Protein AF-A0AAD9F0G4-F1 (afdb_monomer_lite)

Structure (mmCIF, N/CA/C/O backbone):
data_AF-A0AAD9F0G4-F1
#
_entry.id   AF-A0AAD9F0G4-F1
#
loop_
_atom_site.group_PDB
_atom_site.id
_atom_site.type_symbol
_atom_site.label_atom_id
_atom_site.label_alt_id
_atom_site.label_comp_id
_atom_site.label_asym_id
_atom_site.label_entity_id
_atom_site.label_seq_id
_atom_site.pdbx_PDB_ins_code
_atom_site.Cartn_x
_atom_site.Cartn_y
_atom_site.Cartn_z
_atom_site.occupancy
_atom_site.B_iso_or_equiv
_atom_site.auth_seq_id
_atom_site.auth_comp_id
_atom_site.auth_asym_id
_atom_site.auth_atom_id
_atom_site.pdbx_PDB_model_num
ATOM 1 N N . MET A 1 1 ? -7.304 -10.212 32.454 1.00 32.59 1 MET A N 1
ATOM 2 C CA . MET A 1 1 ? -7.178 -8.747 32.302 1.00 32.59 1 MET A CA 1
ATOM 3 C C . MET A 1 1 ? -7.107 -8.435 30.816 1.00 32.59 1 MET A C 1
ATOM 5 O O . MET A 1 1 ? -6.075 -8.667 30.205 1.00 32.59 1 MET A O 1
ATOM 9 N N . THR A 1 2 ? -8.202 -8.007 30.192 1.00 42.00 2 THR A N 1
ATOM 10 C CA . THR A 1 2 ? -8.182 -7.584 28.785 1.00 42.00 2 THR A CA 1
ATOM 11 C C . THR A 1 2 ? -7.575 -6.187 28.722 1.00 42.00 2 THR A C 1
ATOM 13 O O . THR A 1 2 ? -8.253 -5.211 29.045 1.00 42.00 2 THR A O 1
ATOM 16 N N . GLN A 1 3 ? -6.291 -6.078 28.362 1.00 43.78 3 GLN A N 1
ATOM 17 C CA . GLN A 1 3 ? -5.730 -4.790 27.961 1.00 43.78 3 GLN A CA 1
ATOM 18 C C . GLN A 1 3 ? -6.583 -4.274 26.800 1.00 43.78 3 GLN A C 1
ATOM 20 O O . GLN A 1 3 ? -6.558 -4.828 25.703 1.00 43.78 3 GLN A O 1
ATOM 25 N N . ARG A 1 4 ? -7.365 -3.218 27.044 1.00 47.25 4 ARG A N 1
ATOM 26 C CA . ARG A 1 4 ? -7.870 -2.370 25.967 1.00 47.25 4 ARG A CA 1
ATOM 27 C C . ARG A 1 4 ? -6.634 -1.772 25.313 1.00 47.25 4 ARG A C 1
ATOM 29 O O . ARG A 1 4 ? -6.082 -0.803 25.829 1.00 47.25 4 ARG A O 1
ATOM 36 N N . SER A 1 5 ? -6.170 -2.407 24.239 1.00 57.50 5 SER A N 1
ATOM 37 C CA . SER A 1 5 ? -5.160 -1.840 23.354 1.00 57.50 5 SER A CA 1
ATOM 38 C C . SER A 1 5 ? -5.590 -0.407 23.064 1.00 57.50 5 SER A C 1
ATOM 40 O O . SER A 1 5 ? -6.706 -0.179 22.586 1.00 57.50 5 SER A O 1
ATOM 42 N N . ARG A 1 6 ? -4.775 0.570 23.475 1.00 64.31 6 ARG A N 1
ATOM 43 C CA . ARG A 1 6 ? -5.036 1.974 23.154 1.00 64.31 6 ARG A CA 1
ATOM 44 C C . ARG A 1 6 ? -5.172 2.043 21.636 1.00 64.31 6 ARG A C 1
ATOM 46 O O . ARG A 1 6 ? -4.273 1.587 20.933 1.00 64.31 6 ARG A O 1
ATOM 53 N N . ARG A 1 7 ? -6.301 2.562 21.136 1.00 73.00 7 ARG A N 1
ATOM 54 C CA . ARG A 1 7 ? -6.460 2.825 19.700 1.00 73.00 7 ARG A CA 1
ATOM 55 C C . ARG A 1 7 ? -5.269 3.677 19.268 1.00 73.00 7 ARG A C 1
ATOM 57 O O . ARG A 1 7 ? -5.090 4.771 19.800 1.00 73.00 7 ARG A O 1
ATOM 64 N N . LYS A 1 8 ? -4.443 3.141 18.370 1.00 83.06 8 LYS A N 1
ATOM 65 C CA . LYS A 1 8 ? -3.352 3.893 17.753 1.00 83.06 8 LYS A CA 1
ATOM 66 C C . LYS A 1 8 ? -3.960 5.057 16.978 1.00 83.06 8 LYS A C 1
ATOM 68 O O . LYS A 1 8 ? -5.055 4.921 16.428 1.00 83.06 8 LYS A O 1
ATOM 73 N N . THR A 1 9 ? -3.277 6.195 16.975 1.00 89.69 9 THR A N 1
ATOM 74 C CA . THR A 1 9 ? -3.647 7.275 16.058 1.00 89.69 9 THR A CA 1
ATOM 75 C C . THR A 1 9 ? -3.311 6.840 14.628 1.00 89.69 9 THR A C 1
ATOM 77 O O . THR A 1 9 ? -2.473 5.946 14.458 1.00 89.69 9 THR A O 1
ATOM 80 N N . PRO A 1 10 ? -3.939 7.433 13.601 1.00 89.31 10 PRO A N 1
ATOM 81 C CA . PRO A 1 10 ? -3.604 7.130 12.212 1.00 89.31 10 PRO A CA 1
ATOM 82 C C . PRO A 1 10 ? -2.113 7.289 11.892 1.00 89.31 10 PRO A C 1
ATOM 84 O O . PRO A 1 10 ? -1.566 6.499 11.134 1.00 89.31 10 PRO A O 1
ATOM 87 N N . GLU A 1 11 ? -1.441 8.261 12.507 1.00 91.81 11 GLU A N 1
ATOM 88 C CA . GLU A 1 11 ? -0.011 8.517 12.320 1.00 91.81 11 GLU A CA 1
ATOM 89 C C . GLU A 1 11 ? 0.845 7.411 12.939 1.00 91.81 11 GLU A C 1
ATOM 91 O O . GLU A 1 11 ? 1.761 6.910 12.295 1.00 91.81 11 GLU A O 1
ATOM 96 N N . GLN A 1 12 ? 0.535 6.986 14.169 1.00 92.94 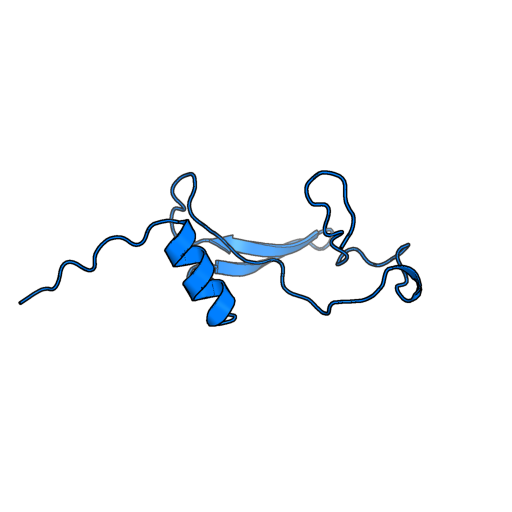12 GLN A N 1
ATOM 97 C CA . GLN A 1 12 ? 1.260 5.885 14.806 1.00 92.94 12 GLN A CA 1
ATOM 98 C C . GLN A 1 12 ? 1.045 4.573 14.047 1.00 92.94 12 GLN A C 1
ATOM 100 O O . GLN A 1 12 ? 1.974 3.789 13.878 1.00 92.94 12 GLN A O 1
ATOM 105 N N . ASP A 1 13 ? -0.181 4.341 13.583 1.00 92.06 13 ASP A N 1
ATOM 106 C CA . ASP A 1 13 ? -0.516 3.194 12.748 1.00 92.06 13 ASP A CA 1
ATOM 107 C C . ASP A 1 13 ? 0.262 3.218 11.420 1.00 92.06 13 ASP A C 1
ATOM 109 O O . ASP A 1 13 ? 0.852 2.204 11.049 1.00 92.06 13 ASP A O 1
ATOM 113 N N . ALA A 1 14 ? 0.358 4.377 10.760 1.00 93.62 14 ALA A N 1
ATOM 114 C CA . ALA A 1 14 ? 1.179 4.554 9.564 1.00 93.62 14 ALA A CA 1
ATOM 115 C C . ALA A 1 14 ? 2.655 4.233 9.826 1.00 93.62 14 ALA A C 1
ATOM 117 O O . ALA A 1 14 ? 3.236 3.415 9.116 1.00 93.62 14 ALA A O 1
ATOM 118 N N . ILE A 1 15 ? 3.246 4.825 10.871 1.00 95.12 15 ILE A N 1
ATOM 119 C CA . ILE A 1 15 ? 4.650 4.606 11.250 1.00 95.12 15 ILE A CA 1
ATOM 120 C C . ILE A 1 15 ? 4.925 3.117 11.470 1.00 95.12 15 ILE A C 1
ATOM 122 O O . ILE A 1 15 ? 5.898 2.585 10.938 1.00 95.12 15 ILE A O 1
ATOM 126 N N . ASP A 1 16 ? 4.054 2.430 12.209 1.00 94.06 16 ASP A N 1
ATOM 127 C CA . ASP A 1 16 ? 4.233 1.011 12.502 1.00 94.06 16 ASP A CA 1
ATOM 128 C C . ASP A 1 16 ? 4.208 0.164 11.218 1.00 94.06 16 ASP A C 1
ATOM 130 O O . ASP A 1 16 ? 5.035 -0.733 11.050 1.00 94.06 16 ASP A O 1
ATOM 134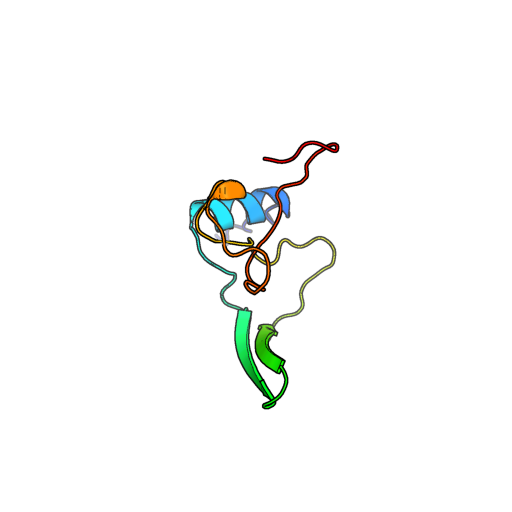 N N . HIS A 1 17 ? 3.288 0.451 10.293 1.00 93.62 17 HIS A N 1
ATOM 135 C CA . HIS A 1 17 ? 3.183 -0.266 9.021 1.00 93.62 17 HIS A CA 1
ATOM 136 C C . HIS A 1 17 ? 4.360 0.003 8.073 1.00 93.62 17 HIS A C 1
ATOM 138 O O . HIS A 1 17 ? 4.849 -0.939 7.443 1.00 93.62 17 HIS A O 1
ATOM 144 N N . ILE A 1 18 ? 4.836 1.251 8.016 1.00 93.44 18 ILE A N 1
ATOM 145 C CA . ILE A 1 18 ? 6.003 1.664 7.222 1.00 93.44 18 ILE A CA 1
ATOM 146 C C . ILE A 1 18 ? 7.261 0.958 7.738 1.00 93.44 18 ILE A C 1
ATOM 148 O O . ILE A 1 18 ? 7.955 0.292 6.973 1.00 93.44 18 ILE A O 1
ATOM 152 N N . ILE A 1 19 ? 7.517 1.003 9.053 1.00 94.50 19 ILE A N 1
ATOM 153 C CA . ILE A 1 19 ? 8.681 0.340 9.669 1.0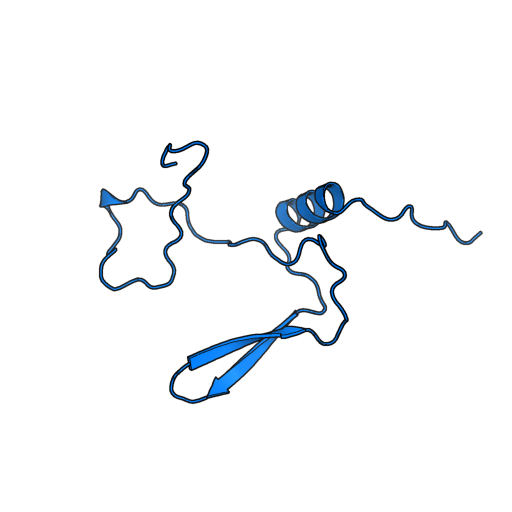0 94.50 19 ILE A CA 1
ATOM 154 C C . ILE A 1 19 ? 8.644 -1.174 9.431 1.00 94.50 19 ILE A C 1
ATOM 156 O O . ILE A 1 19 ? 9.676 -1.793 9.172 1.00 94.50 19 ILE A O 1
ATOM 160 N N . LEU A 1 20 ? 7.461 -1.788 9.519 1.00 94.75 20 LEU A N 1
ATOM 161 C CA . LEU A 1 20 ? 7.302 -3.220 9.276 1.00 94.75 20 LEU A CA 1
ATOM 162 C C . LEU A 1 20 ? 7.396 -3.598 7.793 1.00 94.75 20 LEU A C 1
ATOM 164 O O . LEU A 1 20 ? 7.546 -4.787 7.498 1.00 94.75 20 LEU A O 1
ATOM 168 N N . GLY A 1 21 ? 7.267 -2.638 6.873 1.00 93.19 21 GLY A N 1
ATOM 169 C CA . GLY A 1 21 ? 7.215 -2.887 5.436 1.00 93.19 21 GLY A CA 1
ATOM 170 C C . GLY A 1 21 ? 6.082 -3.842 5.056 1.00 93.19 21 GLY A C 1
ATOM 171 O O . GLY A 1 21 ? 6.274 -4.742 4.232 1.00 93.19 21 GLY A O 1
ATOM 172 N N . ARG A 1 22 ? 4.912 -3.716 5.692 1.00 92.75 22 ARG A N 1
ATOM 173 C CA . ARG A 1 22 ? 3.772 -4.624 5.484 1.00 92.75 22 ARG A CA 1
ATOM 174 C C . ARG A 1 22 ? 2.473 -3.859 5.318 1.00 92.75 22 ARG A C 1
ATOM 176 O O . ARG A 1 22 ? 2.127 -3.014 6.145 1.00 92.75 22 ARG A O 1
ATOM 183 N N . ASP A 1 23 ? 1.717 -4.256 4.304 1.00 93.94 23 ASP A N 1
ATOM 184 C CA . ASP A 1 23 ? 0.377 -3.736 4.068 1.00 93.94 23 ASP A CA 1
ATOM 185 C C . ASP A 1 23 ? -0.598 -4.234 5.134 1.00 93.94 23 ASP A C 1
ATOM 187 O O . ASP A 1 23 ? -0.339 -5.196 5.870 1.00 93.94 23 ASP A O 1
ATOM 191 N N . LYS A 1 24 ? -1.752 -3.573 5.215 1.00 93.75 24 LYS A N 1
ATOM 192 C CA . LYS A 1 24 ? -2.829 -4.026 6.087 1.00 93.75 24 LYS A CA 1
ATOM 193 C C . LYS A 1 24 ? -3.329 -5.397 5.627 1.00 93.75 24 LYS A C 1
ATOM 195 O O . LYS A 1 24 ? -3.564 -5.585 4.436 1.00 93.75 24 LYS A O 1
ATOM 200 N N . PRO A 1 25 ? -3.542 -6.347 6.557 1.00 94.31 25 PRO A N 1
ATOM 201 C CA . PRO A 1 25 ? -3.876 -7.723 6.205 1.00 94.31 25 PRO A CA 1
ATOM 202 C C . PRO A 1 25 ? -5.242 -7.850 5.536 1.00 94.31 25 PRO A C 1
ATOM 204 O O . PRO A 1 25 ? -5.493 -8.889 4.948 1.00 94.31 25 PRO A O 1
ATOM 207 N N . PHE A 1 26 ? -6.099 -6.824 5.629 1.00 95.19 26 PHE A N 1
ATOM 208 C CA . PHE A 1 26 ? -7.408 -6.773 4.980 1.00 95.19 26 PHE A CA 1
ATOM 209 C C . PHE A 1 26 ? -7.392 -6.252 3.537 1.00 95.19 26 PHE A C 1
ATOM 211 O O . PHE A 1 26 ? -8.453 -6.057 2.944 1.00 95.19 26 PHE A O 1
ATOM 218 N N . LEU A 1 27 ? -6.207 -5.979 2.985 1.00 96.94 27 LEU A N 1
ATOM 219 C CA . LEU A 1 27 ? -6.022 -5.574 1.597 1.00 96.94 27 LEU A CA 1
ATOM 220 C C . LEU A 1 27 ? -5.637 -6.787 0.744 1.00 96.94 27 LEU A C 1
ATOM 222 O O . LEU A 1 27 ? -4.771 -7.575 1.117 1.00 96.94 27 LEU A O 1
ATOM 226 N N . GLU A 1 28 ? -6.249 -6.924 -0.431 1.00 97.06 28 GLU A N 1
ATOM 227 C CA . GLU A 1 28 ? -5.964 -8.011 -1.375 1.00 97.06 28 GLU A CA 1
ATOM 228 C C . GLU A 1 28 ? -5.918 -7.505 -2.813 1.00 97.06 28 GLU A C 1
ATOM 230 O O . GLU A 1 28 ? -6.775 -6.741 -3.260 1.00 97.06 28 GLU A O 1
ATOM 235 N N . ALA A 1 29 ? -4.935 -7.995 -3.568 1.00 96.94 29 ALA A N 1
ATOM 236 C CA . ALA A 1 29 ? -4.858 -7.781 -5.003 1.00 96.94 29 ALA A CA 1
ATOM 237 C C . ALA A 1 29 ? -5.804 -8.738 -5.745 1.00 96.94 29 ALA A C 1
ATOM 239 O O . ALA A 1 29 ? -5.622 -9.954 -5.709 1.00 96.94 29 ALA A O 1
ATOM 240 N N . ARG A 1 30 ? -6.774 -8.193 -6.484 1.00 98.00 30 ARG A N 1
ATOM 241 C CA . ARG A 1 30 ? -7.719 -8.963 -7.308 1.00 98.00 30 ARG A CA 1
ATOM 242 C C . ARG A 1 30 ? -7.685 -8.502 -8.757 1.00 98.00 30 ARG A C 1
ATOM 244 O O . ARG A 1 30 ? -7.421 -7.336 -9.050 1.00 98.00 30 ARG A O 1
ATOM 251 N N . PHE A 1 31 ? -7.961 -9.420 -9.680 1.00 97.88 31 PHE A N 1
ATOM 252 C CA . PHE A 1 31 ? -8.159 -9.071 -11.086 1.00 97.88 31 PHE A CA 1
ATOM 253 C C . PHE A 1 31 ? -9.464 -8.288 -11.251 1.00 97.88 31 PHE A C 1
ATOM 255 O O . PHE A 1 31 ? -10.500 -8.707 -10.741 1.00 97.88 31 PHE A O 1
ATOM 262 N N . ILE A 1 32 ? -9.406 -7.161 -11.961 1.00 97.88 32 ILE A N 1
ATOM 263 C CA . ILE A 1 32 ? -10.579 -6.340 -12.269 1.00 97.88 32 ILE A CA 1
ATOM 264 C C . ILE A 1 32 ? -11.127 -6.738 -13.640 1.00 97.88 32 ILE A C 1
ATOM 266 O O . ILE A 1 32 ? -12.268 -7.175 -13.750 1.00 97.88 32 ILE A O 1
ATOM 270 N N . ASN A 1 33 ? -10.324 -6.550 -14.691 1.00 97.56 33 ASN A N 1
ATOM 271 C CA . ASN A 1 33 ? -10.635 -6.911 -16.075 1.00 97.56 33 ASN A CA 1
ATOM 272 C C . ASN A 1 33 ? -9.377 -6.795 -16.955 1.00 97.56 33 ASN A C 1
ATOM 274 O O . ASN A 1 33 ? -8.329 -6.336 -16.503 1.00 97.56 33 ASN A O 1
ATOM 278 N N . THR A 1 34 ? -9.483 -7.187 -18.226 1.00 96.94 34 THR A N 1
ATOM 279 C CA . THR A 1 34 ? -8.360 -7.205 -19.181 1.00 96.94 34 THR A CA 1
ATOM 280 C C . THR A 1 34 ? -7.791 -5.826 -19.503 1.00 96.94 34 THR A C 1
ATOM 282 O O . THR A 1 34 ? -6.631 -5.732 -19.881 1.00 96.94 34 THR A O 1
ATOM 285 N N . PHE A 1 35 ? -8.577 -4.761 -19.337 1.00 96.00 35 PHE A N 1
ATOM 286 C CA . PHE A 1 35 ? -8.138 -3.393 -19.604 1.00 96.00 35 PHE A CA 1
ATOM 287 C C . PHE A 1 35 ? -7.362 -2.787 -18.424 1.00 96.00 35 PHE A C 1
ATOM 289 O O . PHE A 1 35 ? -6.354 -2.122 -18.628 1.00 96.00 35 PHE A O 1
ATOM 296 N N . LYS A 1 36 ? -7.812 -3.021 -17.184 1.00 94.31 36 LYS A N 1
ATOM 297 C CA . LYS A 1 36 ? -7.200 -2.460 -15.964 1.00 94.31 36 LYS A CA 1
ATOM 298 C C . LYS A 1 36 ? -6.166 -3.378 -15.311 1.00 94.31 36 LYS A C 1
ATOM 300 O O . LYS A 1 36 ? -5.376 -2.920 -14.495 1.00 94.31 36 LYS A O 1
ATOM 305 N N . GLY A 1 37 ? -6.203 -4.675 -15.603 1.00 96.50 37 GLY A N 1
ATOM 306 C CA . GLY A 1 37 ? -5.391 -5.668 -14.910 1.00 96.50 37 GLY A CA 1
ATOM 307 C C . GLY A 1 37 ? -5.879 -5.904 -13.478 1.00 96.50 37 GLY A C 1
ATOM 308 O O . GLY A 1 37 ? -7.037 -6.271 -13.259 1.00 96.50 37 GLY A O 1
ATOM 309 N N . ARG A 1 38 ? -4.984 -5.741 -12.498 1.00 96.88 38 ARG A N 1
ATOM 310 C CA . ARG A 1 38 ? -5.257 -5.971 -11.070 1.00 96.88 38 ARG A CA 1
ATOM 311 C C . ARG A 1 38 ? -5.462 -4.658 -10.317 1.00 96.88 38 ARG A C 1
ATOM 313 O O . ARG A 1 38 ? -4.863 -3.647 -10.657 1.00 96.88 38 ARG A O 1
ATOM 320 N N . GLY A 1 39 ? -6.264 -4.707 -9.260 1.00 96.81 39 GLY A N 1
ATOM 321 C CA . GLY A 1 39 ? -6.384 -3.630 -8.280 1.00 96.81 39 GLY A CA 1
ATOM 322 C C . GLY A 1 39 ? -6.396 -4.164 -6.858 1.00 96.81 39 GLY A C 1
ATOM 323 O O . GLY A 1 39 ? -6.489 -5.372 -6.642 1.00 96.81 39 GLY A O 1
ATOM 324 N N . VAL A 1 40 ? -6.298 -3.251 -5.897 1.00 97.00 40 VAL A N 1
ATOM 325 C CA . VAL A 1 40 ? -6.312 -3.566 -4.466 1.00 97.00 40 VAL A CA 1
ATOM 326 C C . VAL A 1 40 ? -7.722 -3.354 -3.919 1.00 97.00 40 VAL A C 1
ATOM 328 O O . VAL A 1 40 ? -8.329 -2.308 -4.138 1.00 97.00 40 VAL A O 1
ATOM 331 N N . PHE A 1 41 ? -8.242 -4.359 -3.223 1.00 97.62 41 PHE A N 1
ATOM 332 C CA . PHE A 1 41 ? -9.570 -4.384 -2.617 1.00 97.62 41 PHE A CA 1
ATOM 333 C C . PHE A 1 41 ? -9.459 -4.560 -1.106 1.00 97.62 41 PHE A C 1
ATOM 335 O O . PHE A 1 41 ? -8.488 -5.128 -0.617 1.00 97.62 41 PHE A O 1
ATOM 342 N N . THR A 1 42 ? -10.486 -4.116 -0.383 1.00 97.62 42 THR A N 1
ATOM 343 C CA . THR A 1 42 ? -10.650 -4.368 1.053 1.00 97.62 42 THR A CA 1
ATOM 344 C C . THR A 1 42 ? -11.868 -5.253 1.302 1.00 97.62 42 THR A C 1
ATOM 346 O O . THR A 1 42 ? -12.861 -5.156 0.576 1.00 97.62 42 THR A O 1
ATOM 349 N N . TRP A 1 43 ? -11.814 -6.103 2.328 1.00 96.75 43 TRP A N 1
ATOM 350 C CA . TRP A 1 43 ? -13.003 -6.764 2.891 1.00 96.75 43 TRP A CA 1
ATOM 351 C C . TRP A 1 43 ? -13.441 -6.175 4.235 1.00 96.75 43 TRP A C 1
ATOM 353 O O . TRP A 1 43 ? -14.442 -6.612 4.798 1.00 96.75 43 TRP A O 1
ATOM 363 N N . GLU A 1 44 ? -12.726 -5.165 4.730 1.00 96.75 44 GLU A N 1
ATOM 364 C CA . GLU A 1 44 ? -13.077 -4.412 5.931 1.00 96.75 44 GLU A CA 1
ATOM 365 C C . GLU A 1 44 ? -13.436 -2.959 5.598 1.00 96.75 44 GLU A C 1
ATOM 367 O O . GLU A 1 44 ? -12.978 -2.381 4.606 1.00 96.75 44 GLU A O 1
ATOM 372 N N . TYR A 1 45 ? -14.259 -2.351 6.453 1.00 95.81 45 TYR A N 1
ATOM 373 C CA . TYR A 1 45 ? -14.546 -0.924 6.383 1.00 95.81 45 TYR A CA 1
ATOM 374 C C . TYR A 1 45 ? -13.323 -0.111 6.817 1.00 95.81 45 TYR A C 1
ATOM 376 O O . TYR A 1 45 ? -12.795 -0.303 7.912 1.00 95.81 45 TYR A O 1
ATOM 384 N N . ILE A 1 46 ? -12.924 0.849 5.984 1.00 94.00 46 ILE A N 1
ATOM 385 C CA . ILE A 1 46 ? -11.862 1.804 6.299 1.00 94.00 46 ILE A CA 1
ATOM 386 C C . ILE A 1 46 ? -12.521 3.097 6.777 1.00 94.00 46 ILE A C 1
ATOM 388 O O . ILE A 1 46 ? -13.213 3.773 6.014 1.00 94.00 46 ILE A O 1
ATOM 392 N N . ALA A 1 47 ? -12.311 3.441 8.048 1.00 93.31 47 ALA A N 1
ATOM 393 C CA . ALA A 1 47 ? -12.809 4.698 8.594 1.00 93.31 47 ALA A CA 1
ATOM 394 C C . ALA A 1 47 ? -12.084 5.902 7.954 1.00 93.31 47 ALA A C 1
ATOM 396 O O . ALA A 1 47 ? -10.899 5.789 7.620 1.00 93.31 47 ALA A O 1
ATOM 397 N N . PRO A 1 48 ? -12.742 7.068 7.815 1.00 93.62 48 PRO A N 1
ATOM 398 C CA . PRO A 1 48 ? -12.096 8.281 7.324 1.00 93.62 48 PRO A CA 1
ATOM 399 C C . PRO A 1 48 ? -10.809 8.603 8.087 1.00 93.62 48 PRO A C 1
ATOM 401 O O . PRO A 1 48 ? -10.717 8.362 9.292 1.00 93.62 48 PRO A O 1
ATOM 404 N N . SER A 1 49 ? -9.823 9.147 7.372 1.00 89.31 49 SER A N 1
ATOM 405 C CA . SER A 1 49 ? -8.502 9.503 7.911 1.00 89.31 49 SER A CA 1
ATOM 406 C C . SER A 1 49 ? -7.686 8.328 8.467 1.00 89.31 49 SER A C 1
ATOM 408 O O . SER A 1 49 ? -6.717 8.548 9.186 1.00 89.31 49 SER A O 1
ATOM 410 N N . THR A 1 50 ? -8.045 7.083 8.141 1.00 91.88 50 THR A N 1
ATOM 411 C CA . THR A 1 50 ? -7.226 5.905 8.459 1.00 91.88 50 THR A CA 1
ATOM 412 C C . THR A 1 50 ? -6.110 5.766 7.430 1.00 91.88 50 THR A C 1
ATOM 414 O O . THR A 1 50 ? -6.359 5.858 6.227 1.00 91.88 50 THR A O 1
ATOM 417 N N . PHE A 1 51 ? -4.885 5.510 7.888 1.00 92.62 51 PHE A N 1
ATOM 418 C CA . PHE A 1 51 ? -3.790 5.118 7.006 1.00 92.62 51 PHE A CA 1
ATOM 419 C C . PHE A 1 51 ? -4.152 3.826 6.260 1.00 92.62 51 PHE A C 1
ATOM 421 O O . 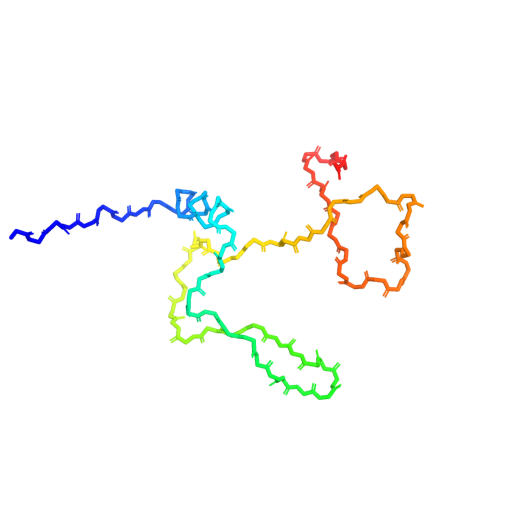PHE A 1 51 ? -4.701 2.906 6.860 1.00 92.62 51 PHE A O 1
ATOM 428 N N . VAL A 1 52 ? -3.863 3.735 4.962 1.00 93.81 52 VAL A N 1
ATOM 429 C CA . VAL A 1 52 ? -4.243 2.563 4.151 1.00 93.81 52 VAL A CA 1
ATOM 430 C C . VAL A 1 52 ? -3.017 1.753 3.761 1.00 93.81 52 VAL A C 1
ATOM 432 O O . VAL A 1 52 ? -2.910 0.585 4.130 1.00 93.81 52 VAL A O 1
ATOM 435 N N . VAL A 1 53 ? -2.104 2.370 3.015 1.00 94.25 53 VAL A N 1
ATOM 436 C CA . VAL A 1 53 ? -0.920 1.719 2.462 1.00 94.25 53 VAL A CA 1
ATOM 437 C C . VAL A 1 53 ? 0.144 2.762 2.124 1.00 94.25 53 VAL A C 1
ATOM 439 O O . VAL A 1 53 ? -0.182 3.914 1.839 1.00 94.25 53 VAL A O 1
ATOM 442 N N . GLU A 1 54 ? 1.408 2.352 2.151 1.00 94.56 54 GLU A N 1
ATOM 443 C CA . GLU A 1 54 ? 2.546 3.136 1.669 1.00 94.56 54 GLU A CA 1
ATOM 444 C C . GLU A 1 54 ? 2.813 2.821 0.190 1.00 94.56 54 GLU A C 1
ATOM 446 O O . GLU A 1 54 ? 2.808 1.654 -0.215 1.00 94.56 54 GLU A O 1
ATOM 451 N N . TYR A 1 55 ? 3.094 3.847 -0.617 1.00 92.88 55 TYR A N 1
ATOM 452 C CA . TYR A 1 55 ? 3.603 3.645 -1.972 1.00 92.88 55 TYR A CA 1
ATOM 453 C C . TYR A 1 55 ? 5.080 3.245 -1.908 1.00 92.88 55 TYR A C 1
ATOM 455 O O . TYR A 1 55 ? 5.962 4.088 -1.770 1.00 92.88 55 TYR A O 1
ATOM 463 N N . ARG A 1 56 ? 5.345 1.939 -1.961 1.00 91.25 56 ARG A N 1
ATOM 464 C CA . ARG A 1 56 ? 6.692 1.374 -1.830 1.00 91.25 56 ARG A CA 1
ATOM 465 C C . ARG A 1 56 ? 7.306 1.098 -3.196 1.00 91.25 56 ARG A C 1
ATOM 467 O O . ARG A 1 56 ? 6.632 0.604 -4.097 1.00 91.25 56 ARG A O 1
ATOM 474 N N . GLY A 1 57 ? 8.602 1.353 -3.320 1.00 89.00 57 GLY A N 1
ATOM 475 C CA . GLY A 1 57 ? 9.347 1.151 -4.554 1.00 89.00 57 GLY A CA 1
ATOM 476 C C . GLY A 1 57 ? 10.849 1.283 -4.341 1.00 89.00 57 GLY A C 1
ATOM 477 O O . GLY A 1 57 ? 11.332 1.330 -3.210 1.00 89.00 57 GLY A O 1
ATOM 478 N N . ILE A 1 58 ? 11.583 1.325 -5.446 1.00 87.31 58 ILE A N 1
ATOM 479 C CA . ILE A 1 58 ? 13.014 1.620 -5.446 1.00 87.31 58 ILE A CA 1
ATOM 480 C C . ILE A 1 58 ? 13.162 3.122 -5.668 1.00 87.31 58 ILE A C 1
ATOM 482 O O . ILE A 1 58 ? 12.599 3.657 -6.622 1.00 87.31 58 ILE A O 1
ATOM 486 N N . PHE A 1 59 ? 13.918 3.789 -4.799 1.00 85.62 59 PHE A N 1
ATOM 487 C CA . PHE A 1 59 ? 14.298 5.181 -5.018 1.00 85.62 59 PHE A CA 1
ATOM 488 C C . PHE A 1 59 ? 15.288 5.256 -6.180 1.00 85.62 59 PHE A C 1
ATOM 490 O O . PHE A 1 59 ? 16.297 4.549 -6.188 1.00 85.62 59 PHE A O 1
ATOM 497 N N . GLY A 1 60 ? 14.993 6.107 -7.154 1.00 78.00 60 GLY A N 1
ATOM 498 C CA . GLY A 1 60 ? 15.857 6.385 -8.293 1.00 78.00 60 GLY A CA 1
ATOM 499 C C . GLY A 1 60 ? 15.850 7.875 -8.595 1.00 78.00 60 GLY A C 1
ATOM 500 O O . GLY A 1 60 ? 14.878 8.564 -8.291 1.00 78.00 60 GLY A O 1
ATOM 501 N N . VAL A 1 61 ? 16.937 8.367 -9.183 1.00 72.75 61 VAL A N 1
ATOM 502 C CA . VAL A 1 61 ? 17.003 9.740 -9.690 1.00 72.75 61 VAL A CA 1
ATOM 503 C C . VAL A 1 61 ? 16.325 9.763 -11.059 1.00 72.75 61 VAL A C 1
ATOM 505 O O . VAL A 1 61 ? 16.507 8.849 -11.863 1.00 72.75 61 VAL A O 1
ATOM 508 N N . SER A 1 62 ? 15.519 10.792 -11.320 1.00 66.81 62 SER A N 1
ATOM 509 C CA . SER A 1 62 ? 14.676 10.905 -12.522 1.00 66.81 62 SER A CA 1
ATOM 510 C C . SER A 1 62 ? 15.440 10.803 -13.848 1.00 66.81 62 SER A C 1
ATOM 512 O O . SER A 1 62 ? 14.855 10.425 -14.860 1.00 66.81 62 SER A O 1
ATOM 514 N N . GLU A 1 63 ? 16.739 11.103 -13.839 1.00 64.94 63 GLU A N 1
ATOM 515 C CA . GLU A 1 63 ? 17.632 11.079 -15.001 1.00 64.94 63 GLU A CA 1
ATOM 516 C C . GLU A 1 63 ? 17.872 9.660 -15.555 1.00 64.94 63 GLU A C 1
ATOM 518 O O . GLU A 1 63 ? 18.107 9.514 -16.755 1.00 64.94 63 GLU A O 1
ATOM 523 N N . ASP A 1 64 ? 17.734 8.620 -14.722 1.00 63.16 64 ASP A N 1
ATOM 524 C CA . ASP A 1 64 ? 18.028 7.220 -15.077 1.00 63.16 64 ASP A CA 1
ATOM 525 C C . ASP A 1 64 ? 16.777 6.372 -15.375 1.00 63.16 64 ASP A C 1
ATOM 527 O O . ASP A 1 64 ? 16.874 5.187 -15.711 1.00 63.16 64 ASP A O 1
ATOM 531 N N . LEU A 1 65 ? 15.580 6.943 -15.228 1.00 65.94 65 LEU A N 1
ATOM 532 C CA . LEU A 1 65 ? 14.324 6.204 -15.340 1.00 65.94 65 LEU A CA 1
ATOM 533 C C . LEU A 1 65 ? 13.698 6.412 -16.725 1.00 65.94 65 LEU A C 1
ATOM 535 O O . LEU A 1 65 ? 13.642 7.529 -17.233 1.00 65.94 65 LEU A O 1
ATOM 539 N N . ASP A 1 66 ? 13.166 5.348 -17.338 1.00 68.81 66 ASP A N 1
ATOM 540 C CA . ASP A 1 66 ? 12.300 5.485 -18.520 1.00 68.81 66 ASP A CA 1
ATOM 541 C C . ASP A 1 66 ? 10.944 6.069 -18.093 1.00 68.81 66 ASP A C 1
ATOM 543 O O . ASP A 1 66 ? 9.943 5.366 -17.925 1.00 68.81 66 ASP A O 1
ATOM 547 N N . VAL A 1 67 ? 10.932 7.385 -17.872 1.00 66.75 67 VAL A N 1
ATOM 548 C CA . VAL A 1 67 ? 9.779 8.130 -17.354 1.00 66.75 67 VAL A CA 1
ATOM 549 C C . VAL A 1 67 ? 8.586 8.068 -18.307 1.00 66.75 67 VAL A C 1
ATOM 551 O O . VAL A 1 67 ? 7.440 8.203 -17.889 1.00 66.75 67 VAL A O 1
ATOM 554 N N . LYS A 1 68 ? 8.821 7.831 -19.603 1.00 63.94 68 LYS A N 1
ATOM 555 C CA . LYS A 1 68 ? 7.766 7.926 -20.619 1.00 63.94 68 LYS A CA 1
ATOM 556 C C . LYS A 1 68 ? 6.828 6.723 -20.641 1.00 63.94 68 LYS A C 1
ATOM 558 O O . LYS A 1 68 ? 5.685 6.885 -21.058 1.00 63.94 68 LYS A O 1
ATOM 563 N N . ASN A 1 69 ? 7.276 5.553 -20.183 1.00 64.62 69 ASN A N 1
ATOM 564 C CA . ASN A 1 69 ? 6.487 4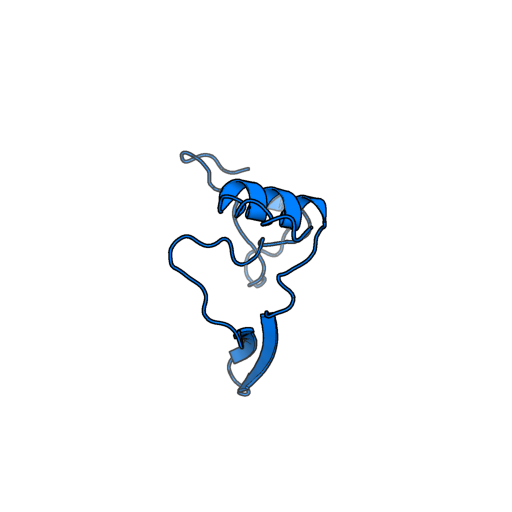.316 -20.246 1.00 64.62 69 ASN A CA 1
ATOM 565 C C . ASN A 1 69 ? 6.252 3.649 -18.885 1.00 64.62 69 ASN A C 1
ATOM 567 O O . ASN A 1 69 ? 5.585 2.614 -18.820 1.00 64.62 69 ASN A O 1
ATOM 571 N N . ASN A 1 70 ? 6.777 4.215 -17.795 1.00 76.50 70 ASN A N 1
ATOM 572 C CA . ASN A 1 70 ? 6.661 3.613 -16.475 1.00 76.50 70 ASN A CA 1
ATOM 573 C C . ASN A 1 70 ? 5.515 4.233 -15.657 1.00 76.50 70 ASN A C 1
ATOM 575 O O . ASN A 1 70 ? 5.651 5.285 -15.042 1.00 76.50 70 ASN A O 1
ATOM 579 N N . ILE A 1 71 ? 4.384 3.526 -15.611 1.00 81.31 71 ILE A N 1
ATOM 580 C CA . ILE A 1 71 ? 3.197 3.903 -14.823 1.00 81.31 71 ILE A CA 1
ATOM 581 C C . ILE A 1 71 ? 3.362 3.688 -13.306 1.00 81.31 71 ILE A C 1
ATOM 583 O O . ILE A 1 71 ? 2.433 3.950 -12.545 1.00 81.31 71 ILE A O 1
ATOM 587 N N . PHE A 1 72 ? 4.517 3.180 -12.866 1.00 86.12 72 PHE A N 1
ATOM 588 C CA . PHE A 1 72 ? 4.851 2.916 -11.464 1.00 86.12 72 PHE A CA 1
ATOM 589 C C . PHE A 1 72 ? 5.825 3.950 -10.888 1.00 86.12 72 PHE A C 1
ATOM 591 O O . PHE A 1 72 ? 6.519 3.678 -9.909 1.00 86.12 72 PHE A O 1
ATOM 598 N N . LEU A 1 73 ? 5.911 5.123 -11.515 1.00 87.50 73 LEU A N 1
ATOM 599 C CA . LEU A 1 73 ? 6.670 6.244 -10.984 1.00 87.50 73 LEU A CA 1
ATOM 600 C C . LEU A 1 73 ? 5.793 7.091 -10.072 1.00 87.50 73 LEU A C 1
ATOM 602 O O . LEU A 1 73 ? 4.632 7.376 -10.376 1.00 87.50 73 LEU A O 1
ATOM 606 N N . PHE A 1 74 ? 6.378 7.492 -8.953 1.00 87.19 74 PHE A N 1
ATOM 607 C CA . PHE A 1 74 ? 5.778 8.414 -8.010 1.00 87.19 74 PHE A CA 1
ATOM 608 C C . PHE A 1 74 ? 6.786 9.520 -7.721 1.00 87.19 74 PHE A C 1
ATOM 610 O O . PHE A 1 74 ? 7.838 9.261 -7.140 1.00 87.19 74 PHE A O 1
ATOM 617 N N . ASP A 1 75 ? 6.459 10.741 -8.139 1.00 86.31 75 ASP A N 1
ATOM 618 C CA . ASP A 1 75 ? 7.300 11.907 -7.888 1.00 86.31 75 ASP A CA 1
ATOM 619 C C . ASP A 1 75 ? 7.094 12.389 -6.450 1.00 86.31 75 ASP A C 1
ATOM 621 O O . ASP A 1 75 ? 5.994 12.794 -6.057 1.00 86.31 75 ASP A O 1
ATOM 625 N N . PHE A 1 76 ? 8.164 12.381 -5.656 1.00 84.75 76 PHE A N 1
ATOM 626 C CA . PHE A 1 76 ? 8.131 12.917 -4.301 1.00 84.75 76 PHE A CA 1
ATOM 627 C C . PHE A 1 76 ? 8.174 14.445 -4.352 1.00 84.75 76 PHE A C 1
ATOM 629 O O . PHE A 1 76 ? 9.239 15.052 -4.380 1.00 84.75 76 PHE A O 1
ATOM 636 N N . ILE A 1 77 ? 6.999 15.077 -4.366 1.00 84.12 77 ILE A N 1
ATOM 637 C CA . ILE A 1 77 ? 6.867 16.536 -4.307 1.00 84.12 77 ILE A CA 1
ATOM 638 C C . ILE A 1 77 ? 6.385 16.936 -2.916 1.00 84.12 77 ILE A C 1
ATOM 640 O O . ILE A 1 77 ? 5.246 16.663 -2.536 1.00 84.12 77 ILE A O 1
ATOM 644 N N . TRP A 1 78 ? 7.230 17.634 -2.160 1.00 84.75 78 TRP A N 1
ATOM 645 C CA . TRP A 1 78 ? 6.876 18.161 -0.844 1.00 84.75 78 TRP A CA 1
ATOM 646 C C . TRP A 1 78 ? 7.211 19.645 -0.738 1.00 84.75 78 TRP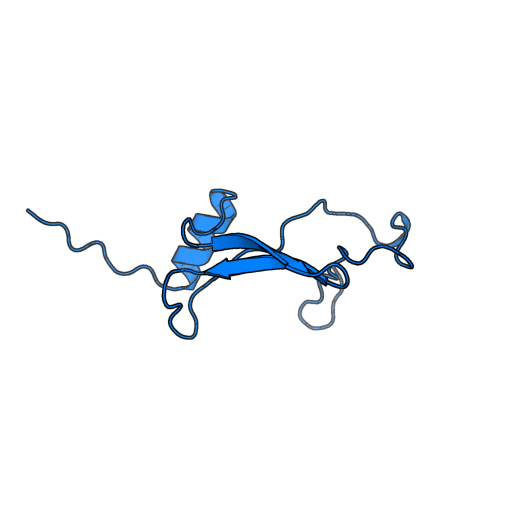 A C 1
ATOM 648 O O . TRP A 1 78 ? 8.323 20.070 -1.030 1.00 84.75 78 TRP A O 1
ATOM 658 N N . SER A 1 79 ? 6.233 20.461 -0.331 1.00 88.00 79 SER A N 1
ATOM 659 C CA . SER A 1 79 ? 6.365 21.930 -0.275 1.00 88.00 79 SER A CA 1
ATOM 660 C C . SER A 1 79 ? 6.877 22.567 -1.584 1.00 88.00 79 SER A C 1
ATOM 662 O O . SER A 1 79 ? 7.594 23.563 -1.555 1.00 88.00 79 SER A O 1
ATOM 664 N N . GLY A 1 80 ? 6.527 21.985 -2.738 1.00 81.50 80 GLY A N 1
ATOM 665 C CA . GLY A 1 80 ? 6.979 22.442 -4.061 1.00 81.50 80 GLY A CA 1
ATOM 666 C C . GLY A 1 80 ? 8.402 22.016 -4.446 1.00 81.50 80 GLY A C 1
ATOM 667 O O . GLY A 1 80 ? 8.890 22.435 -5.491 1.00 81.50 80 GLY A O 1
ATOM 668 N N . MET A 1 81 ? 9.062 21.193 -3.629 1.00 77.31 81 MET A N 1
ATOM 669 C CA . MET A 1 81 ? 10.395 20.651 -3.885 1.00 77.31 81 MET A CA 1
ATOM 670 C C . MET A 1 81 ? 10.299 19.178 -4.291 1.00 77.31 81 MET A C 1
ATOM 672 O O . MET A 1 81 ? 9.544 18.426 -3.676 1.00 77.31 81 MET A O 1
ATOM 676 N N . HIS A 1 82 ? 11.053 18.792 -5.322 1.00 76.44 82 HIS A N 1
ATOM 677 C CA . HIS A 1 82 ? 11.213 17.403 -5.755 1.00 76.44 82 HIS A CA 1
ATOM 678 C C . HIS A 1 82 ? 12.317 16.722 -4.930 1.00 76.44 82 HIS A C 1
ATOM 680 O O . HIS A 1 82 ? 13.357 17.343 -4.696 1.00 76.44 82 HIS A O 1
ATOM 686 N N . PHE A 1 83 ? 12.083 15.481 -4.503 1.00 63.19 83 PHE A N 1
ATOM 687 C CA . PHE A 1 83 ? 12.998 14.649 -3.713 1.00 63.19 83 PHE A CA 1
ATOM 688 C C . PHE A 1 83 ? 13.333 13.342 -4.427 1.00 63.19 83 PHE A C 1
ATOM 690 O O . PHE A 1 83 ? 12.456 12.835 -5.165 1.00 63.19 83 PHE A O 1
#

Organism: Dissostichus eleginoides (NCBI:txid100907)

Foldseek 3Di:
DDPPPPPDDLVRVVVVCVVVVHFDPQWDWDQDDPVPGIDIDGPDDDDPPHDGDDLDDDDDDPVPDPVVPDPSDDFDADPNDTD

Secondary structure (DSSP, 8-state):
----PPPPPHHHHHHHHHHHT---TTEEEEEEETTTEEEEEESS---TT------------GGGS-TTT-TT----EETTEE-

InterPro domains:
  IPR046341 SET domain superfamily [SSF82199] (27-59)

pLDDT: mean 85.14, std 14.6, range [32.59, 98.0]

Sequence (83 aa):
MTQRSRRKTPEQDAIDHIILGRDKPFLEARFINTFKGRGVFTWEYIAPSTFVVEYRGIFGVSEDLDVKNNIFLFDFIWSGMHF

Radius of gyration: 16.97 Å; chains: 1; bounding box: 33×32×53 Å